Protein AF-A0A5B2VB04-F1 (afdb_monomer_lite)

Secondary structure (DSSP, 8-state):
--EEEHHHHHH-HHHHHHHHHTT--EEEE-TTS-EEEE--HHHHHHHHHHHHHH-----TT------------

Organism: NCBI:txid1638099

Foldseek 3Di:
DDEAEVVRCVVCVPVVVVCQVVADWYWYQYPVRDIDIRHDPVVVVVVVVVVVVPCPPPPPVPPPPPPDPPPDD

InterPro domains:
  IPR006442 Type II toxin-antitoxin system, antitoxin Phd/YefM [PF02604] (1-57)
  IPR036165 YefM-like superfamily [SSF143120] (1-50)

Sequence (73 aa):
MRAWSFSEAEADPDRIMDAALSGGQQRIVTRDGRVVIMVSEGEFQSAQASRKASASPIDRTARPSRPAPSQSE

pLDDT: mean 80.34, std 14.93, range [48.38, 96.0]

Structure (mmCIF, N/CA/C/O backbone):
data_AF-A0A5B2VB04-F1
#
_entry.id   AF-A0A5B2VB04-F1
#
loop_
_atom_site.group_PDB
_atom_site.id
_atom_site.type_symbol
_atom_site.label_atom_id
_atom_site.label_alt_id
_atom_site.label_comp_id
_atom_site.label_asym_id
_atom_site.label_entity_id
_atom_site.label_seq_id
_atom_site.pdbx_PDB_ins_code
_atom_site.Cartn_x
_atom_site.Cartn_y
_atom_site.Cartn_z
_atom_site.occupancy
_atom_site.B_iso_or_equiv
_atom_site.auth_seq_id
_atom_site.auth_comp_id
_atom_site.auth_asym_id
_atom_site.auth_atom_id
_atom_site.pdbx_PDB_model_num
ATOM 1 N N . MET A 1 1 ? -7.563 5.554 -7.917 1.00 65.50 1 MET A N 1
ATOM 2 C CA . MET A 1 1 ? -6.575 4.682 -7.246 1.00 65.50 1 MET A CA 1
ATOM 3 C C . MET A 1 1 ? -6.309 3.490 -8.156 1.00 65.50 1 MET A C 1
ATOM 5 O O . MET A 1 1 ? -7.262 2.792 -8.486 1.00 65.50 1 MET A O 1
ATOM 9 N N . ARG A 1 2 ? -5.075 3.318 -8.645 1.00 75.25 2 ARG A N 1
ATOM 10 C CA . ARG A 1 2 ? -4.697 2.196 -9.524 1.00 75.25 2 ARG A CA 1
ATOM 11 C C . ARG A 1 2 ? -4.482 0.941 -8.672 1.00 75.25 2 ARG A C 1
ATOM 13 O O . ARG A 1 2 ? -3.932 1.042 -7.578 1.00 75.25 2 ARG A O 1
ATOM 20 N N . ALA A 1 3 ? -4.948 -0.208 -9.156 1.00 87.94 3 ALA A N 1
ATOM 21 C CA . ALA A 1 3 ? -4.692 -1.501 -8.532 1.00 87.94 3 ALA A CA 1
ATOM 22 C C . ALA A 1 3 ? -3.606 -2.247 -9.314 1.00 87.94 3 ALA A C 1
ATOM 24 O O . ALA A 1 3 ? -3.629 -2.247 -10.543 1.00 87.94 3 ALA A O 1
ATOM 25 N N . TRP A 1 4 ? -2.687 -2.865 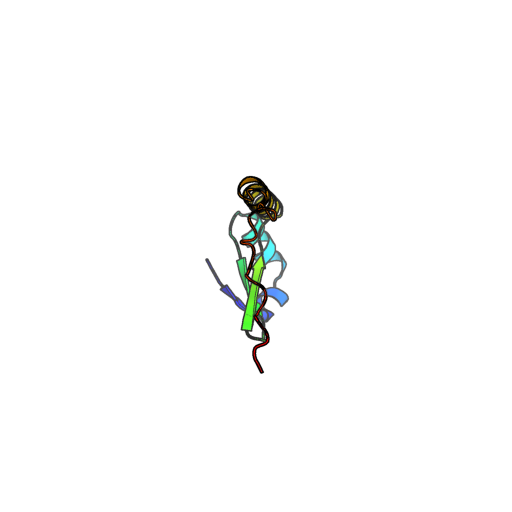-8.585 1.00 91.75 4 TRP A N 1
ATOM 26 C CA . TRP A 1 4 ? -1.601 -3.699 -9.083 1.00 91.75 4 TRP A CA 1
ATOM 27 C C . TRP A 1 4 ? -1.871 -5.139 -8.662 1.00 91.75 4 TRP A C 1
ATOM 29 O O . TRP A 1 4 ? -2.332 -5.381 -7.545 1.00 91.75 4 TRP A O 1
ATOM 39 N N . SER A 1 5 ? -1.584 -6.111 -9.515 1.00 94.75 5 SER A N 1
ATOM 40 C CA . SER A 1 5 ? -1.444 -7.491 -9.057 1.00 94.75 5 SER A CA 1
ATOM 41 C C . SER A 1 5 ? -0.153 -7.642 -8.251 1.00 94.75 5 SER A C 1
ATOM 43 O O . SER A 1 5 ? 0.811 -6.900 -8.439 1.00 94.75 5 SER A O 1
ATOM 45 N N . PHE A 1 6 ? -0.103 -8.632 -7.362 1.00 93.69 6 PHE A N 1
ATOM 46 C CA . PHE A 1 6 ? 1.115 -8.932 -6.611 1.00 93.69 6 PHE A CA 1
ATOM 47 C C . PHE A 1 6 ? 2.305 -9.249 -7.521 1.00 93.69 6 PHE A C 1
ATOM 49 O O . PHE A 1 6 ? 3.416 -8.842 -7.222 1.00 93.69 6 PHE A O 1
ATOM 56 N N . SER A 1 7 ? 2.080 -9.910 -8.660 1.00 93.75 7 SER A N 1
ATOM 57 C CA . SER A 1 7 ? 3.162 -10.214 -9.600 1.00 93.75 7 SER A CA 1
ATOM 58 C C . SER A 1 7 ? 3.674 -8.982 -10.350 1.00 93.75 7 SER A C 1
ATOM 6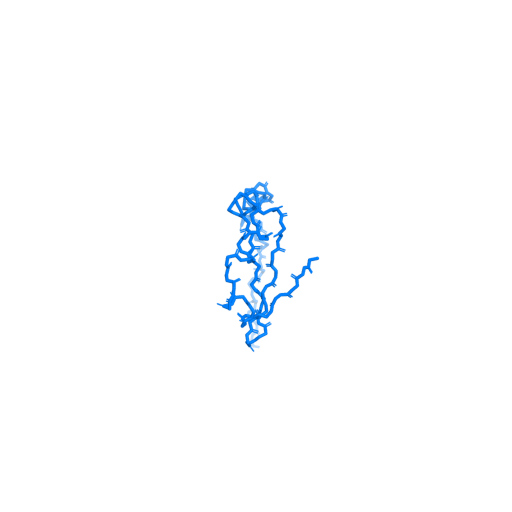0 O O . SER A 1 7 ? 4.867 -8.902 -10.609 1.00 93.75 7 SER A O 1
ATOM 62 N N . GLU A 1 8 ? 2.825 -7.993 -10.647 1.00 92.81 8 GLU A N 1
ATOM 63 C CA . GLU A 1 8 ? 3.298 -6.696 -11.160 1.00 92.81 8 GLU A CA 1
ATOM 64 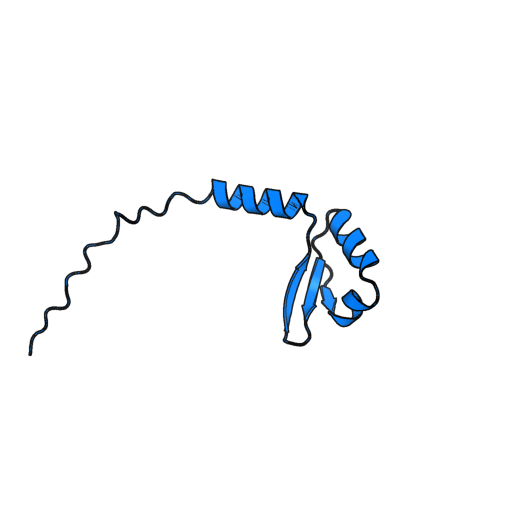C C . GLU A 1 8 ? 4.094 -5.931 -10.099 1.00 92.81 8 GLU A C 1
ATOM 66 O O . GLU A 1 8 ? 5.102 -5.310 -10.418 1.00 92.81 8 GLU A O 1
ATOM 71 N N . ALA A 1 9 ? 3.655 -6.005 -8.841 1.00 91.94 9 ALA A N 1
ATOM 72 C CA . ALA A 1 9 ? 4.337 -5.377 -7.717 1.00 91.94 9 ALA A CA 1
ATOM 73 C C . ALA A 1 9 ? 5.700 -5.994 -7.401 1.00 91.94 9 ALA A C 1
ATOM 75 O O . ALA A 1 9 ? 6.624 -5.290 -7.011 1.00 91.94 9 ALA A O 1
ATOM 76 N N . GLU A 1 10 ? 5.817 -7.305 -7.576 1.00 93.06 10 GLU A N 1
ATOM 77 C CA . GLU A 1 10 ? 7.060 -8.050 -7.398 1.00 93.06 10 GLU A CA 1
ATOM 78 C C . GLU A 1 10 ? 8.046 -7.803 -8.547 1.00 93.06 10 GLU A C 1
ATOM 80 O O . GLU A 1 10 ? 9.252 -7.765 -8.321 1.00 93.06 10 GLU A O 1
ATOM 85 N N . ALA A 1 11 ? 7.544 -7.607 -9.771 1.00 96.00 11 ALA A N 1
ATOM 86 C CA . ALA A 1 11 ? 8.379 -7.366 -10.944 1.00 96.00 11 ALA A CA 1
ATOM 87 C C . ALA A 1 11 ? 9.049 -5.981 -10.940 1.00 96.00 11 ALA A C 1
ATOM 89 O O . ALA A 1 11 ? 10.131 -5.835 -11.505 1.00 96.00 11 ALA A O 1
ATOM 90 N N . ASP A 1 12 ? 8.408 -4.976 -10.337 1.00 94.75 12 ASP A N 1
ATOM 91 C CA . ASP A 1 12 ? 8.904 -3.596 -10.285 1.00 94.75 12 ASP A CA 1
ATOM 92 C C . ASP A 1 12 ? 8.487 -2.912 -8.964 1.00 94.75 12 ASP A C 1
ATOM 94 O O . ASP A 1 12 ? 7.532 -2.122 -8.926 1.00 94.75 12 ASP A O 1
ATOM 98 N N . PRO A 1 13 ? 9.156 -3.252 -7.846 1.00 91.69 13 PRO A N 1
ATOM 99 C CA . PRO A 1 13 ? 8.819 -2.710 -6.533 1.00 91.69 13 PRO A CA 1
ATOM 100 C C . PRO A 1 13 ? 9.111 -1.207 -6.429 1.00 91.69 13 PRO A C 1
ATOM 102 O O . PRO A 1 13 ? 8.356 -0.489 -5.770 1.00 91.69 13 PRO A O 1
ATOM 105 N N . ASP A 1 14 ? 10.152 -0.716 -7.108 1.00 93.94 14 ASP A N 1
ATOM 106 C CA . ASP A 1 14 ? 10.566 0.692 -7.075 1.00 93.94 14 ASP A CA 1
ATOM 107 C C . ASP A 1 14 ? 9.478 1.602 -7.643 1.00 93.94 14 ASP A C 1
ATOM 109 O O . ASP A 1 14 ? 9.094 2.588 -7.015 1.00 93.94 14 ASP A O 1
ATOM 113 N N . ARG A 1 15 ? 8.862 1.211 -8.763 1.00 90.94 15 ARG A N 1
ATOM 114 C CA . ARG A 1 15 ? 7.743 1.955 -9.348 1.00 90.94 15 ARG A CA 1
ATOM 115 C C . ARG A 1 15 ? 6.544 2.078 -8.410 1.00 90.94 15 ARG A C 1
ATOM 117 O O . ARG A 1 15 ? 5.832 3.086 -8.447 1.00 90.94 15 ARG A O 1
ATOM 124 N N . ILE A 1 16 ? 6.282 1.059 -7.594 1.00 90.12 16 ILE A N 1
ATOM 125 C CA . ILE A 1 16 ? 5.199 1.109 -6.606 1.00 90.12 16 ILE A CA 1
ATOM 126 C C . ILE A 1 16 ? 5.581 2.003 -5.431 1.00 90.12 16 ILE A C 1
ATOM 128 O O . ILE A 1 16 ? 4.736 2.774 -4.971 1.00 90.12 16 ILE A O 1
ATOM 132 N N . MET A 1 17 ? 6.835 1.946 -4.980 1.00 90.00 17 MET A N 1
ATOM 133 C CA . MET A 1 17 ? 7.341 2.833 -3.934 1.00 90.00 17 MET A CA 1
ATOM 134 C C . MET A 1 17 ? 7.303 4.299 -4.376 1.00 90.00 17 MET A C 1
ATOM 136 O O . MET A 1 17 ? 6.758 5.124 -3.649 1.00 90.00 17 MET A O 1
ATOM 140 N N . ASP A 1 18 ? 7.753 4.626 -5.586 1.00 91.44 18 ASP A N 1
ATOM 141 C CA . ASP A 1 18 ? 7.688 5.984 -6.142 1.00 91.44 18 ASP A CA 1
ATOM 142 C C . ASP A 1 18 ? 6.242 6.490 -6.252 1.00 91.44 18 ASP A C 1
ATOM 144 O O . ASP A 1 18 ? 5.920 7.636 -5.913 1.00 91.44 18 ASP A O 1
ATOM 148 N N . ALA A 1 19 ? 5.325 5.617 -6.675 1.00 87.56 19 ALA A N 1
ATOM 149 C CA . ALA A 1 19 ? 3.904 5.934 -6.730 1.00 87.56 19 ALA A CA 1
ATOM 150 C C . ALA A 1 19 ? 3.292 6.145 -5.327 1.00 87.56 19 ALA A C 1
ATOM 152 O O . ALA A 1 19 ? 2.380 6.959 -5.178 1.00 87.56 19 ALA A O 1
ATOM 153 N N . ALA A 1 20 ? 3.794 5.450 -4.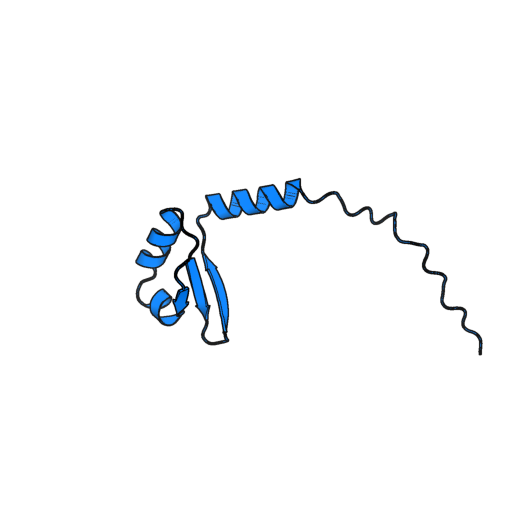300 1.00 88.06 20 ALA A N 1
ATOM 154 C CA . ALA A 1 20 ? 3.403 5.647 -2.903 1.00 88.06 20 ALA A CA 1
ATOM 155 C C . ALA A 1 20 ? 3.981 6.943 -2.304 1.00 88.06 20 ALA A C 1
ATOM 157 O O . ALA A 1 20 ? 3.276 7.680 -1.613 1.00 88.06 20 ALA A O 1
ATOM 158 N N . LEU A 1 21 ? 5.247 7.250 -2.596 1.00 87.19 21 LEU A N 1
ATOM 159 C CA . LEU A 1 21 ? 5.960 8.429 -2.095 1.00 87.19 21 LEU A CA 1
ATOM 160 C C . LEU A 1 21 ? 5.504 9.735 -2.758 1.00 87.19 21 LEU A C 1
ATOM 162 O O . LEU A 1 21 ? 5.514 10.778 -2.110 1.00 87.19 21 LEU A O 1
ATOM 166 N N . SER A 1 22 ? 5.031 9.686 -4.006 1.00 86.75 22 SER A N 1
ATOM 167 C CA . SER A 1 22 ? 4.419 10.837 -4.699 1.00 86.75 22 SER A CA 1
ATOM 168 C C . SER A 1 22 ? 3.034 11.236 -4.156 1.00 86.75 22 SER A C 1
ATOM 170 O O . SER A 1 22 ? 2.385 12.124 -4.710 1.00 86.75 22 SER A O 1
ATOM 172 N N . GLY A 1 23 ? 2.592 10.621 -3.052 1.00 74.12 23 GLY A N 1
ATOM 173 C CA . GLY A 1 23 ? 1.370 10.981 -2.329 1.00 74.12 23 GLY A CA 1
ATOM 174 C C . GLY A 1 23 ? 0.130 10.200 -2.762 1.00 74.12 23 GLY A C 1
ATOM 175 O O . GLY A 1 23 ? -0.991 10.626 -2.491 1.00 74.12 23 GLY A O 1
ATOM 176 N N . GLY A 1 24 ? 0.301 9.079 -3.469 1.00 82.88 24 GLY A N 1
ATOM 177 C CA . GLY A 1 24 ? -0.801 8.215 -3.881 1.00 82.88 24 GLY A CA 1
ATOM 178 C C . GLY A 1 24 ? -0.803 6.880 -3.143 1.00 82.88 24 GLY A C 1
ATOM 179 O O . GLY A 1 24 ? 0.139 6.109 -3.265 1.00 82.88 24 GLY A O 1
ATOM 180 N N . GLN A 1 25 ? -1.903 6.520 -2.479 1.00 89.75 25 GLN A N 1
ATOM 181 C CA . GLN A 1 25 ? -2.062 5.158 -1.950 1.00 89.75 25 GLN A CA 1
ATOM 182 C C . GLN A 1 25 ? -2.071 4.132 -3.095 1.00 89.75 25 GLN A C 1
ATOM 184 O O . GLN A 1 25 ? -2.822 4.281 -4.068 1.00 89.75 25 GLN A O 1
ATOM 189 N N . GLN A 1 26 ? -1.278 3.069 -2.961 1.00 92.94 26 GLN A N 1
ATOM 190 C CA . GLN A 1 26 ? -1.198 1.985 -3.938 1.00 92.94 26 GLN A CA 1
ATOM 191 C C . GLN A 1 26 ? -1.941 0.757 -3.429 1.00 92.94 26 GLN A C 1
ATOM 193 O O . GLN A 1 26 ? -1.729 0.295 -2.309 1.00 92.94 26 GLN A O 1
ATOM 198 N N . ARG A 1 27 ? -2.814 0.204 -4.270 1.00 94.31 27 ARG A N 1
ATOM 199 C CA . ARG A 1 27 ? -3.561 -1.012 -3.956 1.00 94.31 27 ARG A CA 1
ATOM 200 C C . ARG A 1 27 ? -2.906 -2.199 -4.649 1.00 94.31 27 ARG A C 1
ATOM 202 O O . ARG A 1 27 ? -2.831 -2.206 -5.871 1.00 94.31 27 ARG A O 1
ATOM 209 N N . ILE A 1 28 ? -2.500 -3.209 -3.892 1.00 94.88 28 ILE A N 1
ATOM 210 C CA . ILE A 1 28 ? -1.914 -4.448 -4.410 1.00 94.88 28 ILE A CA 1
ATOM 211 C C . ILE A 1 28 ? -2.868 -5.600 -4.094 1.00 94.88 28 ILE A C 1
ATOM 213 O O . ILE A 1 28 ? -3.262 -5.794 -2.945 1.00 94.88 28 ILE A O 1
ATOM 217 N N . VAL A 1 29 ? -3.267 -6.353 -5.114 1.00 94.75 29 VAL A N 1
ATOM 218 C CA . VAL A 1 29 ? -4.131 -7.530 -4.992 1.00 94.75 29 VAL A CA 1
ATOM 219 C C . VAL A 1 29 ? -3.256 -8.777 -4.992 1.00 94.75 29 VAL A C 1
ATOM 221 O O . VAL A 1 29 ? -2.539 -9.052 -5.956 1.00 94.75 29 VAL A O 1
ATOM 224 N N . THR A 1 30 ? -3.296 -9.526 -3.899 1.00 93.25 30 THR A N 1
ATOM 225 C CA . THR A 1 30 ? -2.536 -10.766 -3.732 1.00 93.25 30 THR A CA 1
ATOM 226 C C . THR A 1 30 ? -3.204 -11.937 -4.450 1.00 93.25 30 THR A C 1
ATOM 228 O O . THR A 1 30 ? -4.376 -11.884 -4.825 1.00 93.25 30 THR A O 1
ATOM 231 N N . ARG A 1 31 ? -2.452 -13.029 -4.645 1.00 90.56 31 ARG A N 1
ATOM 232 C CA . ARG A 1 31 ? -2.943 -14.237 -5.334 1.00 90.56 31 ARG A CA 1
ATOM 233 C C . ARG A 1 31 ? -4.125 -14.906 -4.622 1.00 90.56 31 ARG A C 1
ATOM 235 O O . ARG A 1 31 ? -4.952 -15.517 -5.283 1.00 90.56 31 ARG A O 1
ATOM 242 N N . ASP A 1 32 ? -4.215 -14.770 -3.301 1.00 94.06 32 ASP A N 1
ATOM 243 C CA . ASP A 1 32 ? -5.322 -15.266 -2.471 1.00 94.06 32 ASP A CA 1
ATOM 244 C C . ASP A 1 32 ? -6.497 -14.271 -2.366 1.00 94.06 32 ASP A C 1
ATOM 246 O O . ASP A 1 32 ? -7.416 -14.473 -1.575 1.00 94.06 32 ASP A O 1
ATOM 250 N N . GLY A 1 33 ? -6.481 -13.189 -3.154 1.00 91.50 33 GLY A N 1
ATOM 251 C CA . GLY A 1 33 ? -7.557 -12.199 -3.216 1.00 91.50 33 GLY A CA 1
ATOM 252 C C . GLY A 1 33 ? -7.549 -11.174 -2.079 1.00 91.50 33 GLY A C 1
ATOM 253 O O . GLY A 1 33 ? -8.452 -10.336 -2.009 1.00 91.50 33 GLY A O 1
ATOM 254 N N . ARG A 1 34 ? -6.542 -11.194 -1.196 1.00 95.25 34 ARG A N 1
ATOM 255 C CA . ARG A 1 34 ? -6.354 -10.131 -0.202 1.00 95.25 34 ARG A CA 1
ATOM 256 C C . ARG A 1 34 ? -5.896 -8.848 -0.887 1.00 95.25 34 ARG A C 1
ATOM 258 O O . ARG A 1 34 ? -5.354 -8.831 -1.991 1.00 95.25 34 ARG A O 1
ATOM 265 N N . VAL A 1 35 ? -6.143 -7.740 -0.205 1.00 93.88 35 VAL A N 1
ATOM 266 C CA . VAL A 1 35 ? -5.759 -6.414 -0.672 1.00 93.88 35 VAL A CA 1
ATOM 267 C C . VAL A 1 35 ? -4.782 -5.826 0.327 1.00 93.88 35 VAL A C 1
ATOM 269 O O . VAL A 1 35 ? -5.123 -5.639 1.493 1.00 93.88 35 VAL A O 1
ATOM 272 N N . VAL A 1 36 ? -3.582 -5.520 -0.148 1.00 92.50 36 VAL A N 1
ATOM 273 C CA . VAL A 1 36 ? -2.573 -4.769 0.592 1.00 92.50 36 VAL A CA 1
ATOM 274 C C . VAL A 1 36 ? -2.624 -3.327 0.104 1.00 92.50 36 VAL A C 1
ATOM 276 O O . VAL A 1 36 ? -2.627 -3.071 -1.099 1.00 92.50 36 VAL A O 1
ATOM 279 N N . ILE A 1 37 ? -2.705 -2.382 1.036 1.00 92.06 37 ILE A N 1
ATOM 280 C CA . ILE A 1 37 ? -2.613 -0.953 0.737 1.00 92.06 37 ILE A CA 1
ATOM 281 C C . ILE A 1 37 ? -1.224 -0.496 1.168 1.00 92.06 37 ILE A C 1
ATOM 283 O O . ILE A 1 37 ? -0.867 -0.631 2.337 1.00 92.06 37 ILE A O 1
ATOM 287 N N . MET A 1 38 ? -0.456 0.030 0.223 1.00 91.94 38 MET A N 1
ATOM 288 C CA . MET A 1 38 ? 0.834 0.656 0.477 1.00 91.94 38 MET A CA 1
ATOM 289 C C . MET A 1 38 ? 0.659 2.174 0.456 1.00 91.94 38 MET A C 1
ATOM 291 O O . MET A 1 38 ? 0.002 2.721 -0.430 1.00 91.94 38 MET A O 1
ATOM 295 N N . VAL A 1 39 ? 1.226 2.839 1.455 1.00 91.19 39 VAL A N 1
ATOM 296 C CA . VAL A 1 39 ? 1.168 4.291 1.661 1.00 91.19 39 VAL A CA 1
ATOM 297 C C . VAL A 1 39 ? 2.542 4.787 2.090 1.00 91.19 39 VAL A C 1
ATOM 299 O O . VAL A 1 39 ? 3.373 3.984 2.523 1.00 91.19 39 VAL A O 1
ATOM 302 N N . SER A 1 40 ? 2.777 6.096 2.010 1.00 91.25 40 SER A N 1
ATOM 303 C CA . SER A 1 40 ? 3.984 6.672 2.608 1.00 91.25 40 SER A CA 1
ATOM 304 C C . SER A 1 40 ? 3.957 6.541 4.137 1.00 91.25 40 SER A C 1
ATOM 306 O O . SER A 1 40 ? 2.893 6.483 4.762 1.00 91.25 40 SER A O 1
ATOM 308 N N . GLU A 1 41 ? 5.132 6.529 4.768 1.00 91.56 41 GLU A N 1
ATOM 309 C CA . GLU A 1 41 ? 5.224 6.478 6.230 1.00 91.56 41 GLU A CA 1
ATOM 310 C C . GLU A 1 41 ? 4.495 7.661 6.889 1.00 91.56 41 GLU A C 1
ATOM 312 O O . GLU A 1 41 ? 3.769 7.472 7.866 1.00 91.56 41 GLU A O 1
ATOM 317 N N . GLY A 1 42 ? 4.620 8.863 6.316 1.00 90.19 42 GLY A N 1
ATOM 318 C CA . GLY A 1 42 ? 3.922 10.055 6.798 1.00 90.19 42 GLY A CA 1
ATOM 319 C C . GLY A 1 42 ? 2.402 9.881 6.788 1.00 90.19 42 GLY A C 1
ATOM 320 O O . GLY A 1 42 ? 1.750 10.132 7.801 1.00 90.19 42 GLY A O 1
ATOM 321 N N . GLU A 1 43 ? 1.836 9.361 5.694 1.00 89.38 43 GLU A N 1
ATOM 322 C CA . GLU A 1 43 ? 0.400 9.061 5.613 1.00 89.38 43 GLU A CA 1
ATOM 323 C C . GLU A 1 43 ? -0.032 8.007 6.638 1.00 89.38 43 GLU A C 1
ATOM 325 O O . GLU A 1 43 ? -1.080 8.153 7.274 1.00 89.38 43 GLU A O 1
ATOM 330 N N . PHE A 1 44 ? 0.776 6.960 6.838 1.00 90.62 44 PHE A N 1
ATOM 331 C CA . PHE A 1 44 ? 0.497 5.942 7.847 1.00 90.62 44 PHE A CA 1
ATOM 332 C C . PHE A 1 44 ? 0.474 6.539 9.260 1.00 90.62 44 PHE A C 1
ATOM 334 O O . PHE A 1 44 ? -0.471 6.297 10.018 1.00 90.62 44 PHE A O 1
ATOM 341 N N . GLN A 1 45 ? 1.473 7.352 9.612 1.00 90.50 45 GLN A N 1
ATOM 342 C CA . GLN A 1 45 ? 1.554 8.010 10.916 1.00 90.50 45 GLN A CA 1
ATOM 343 C C . GLN A 1 45 ? 0.390 8.989 11.131 1.00 90.50 45 GLN A C 1
ATOM 345 O O . GLN A 1 45 ? -0.240 8.959 12.192 1.00 90.50 45 GLN A O 1
ATOM 350 N N . SER A 1 46 ? 0.038 9.797 10.124 1.00 88.12 46 SER A N 1
ATOM 351 C CA . SER A 1 46 ? -1.125 10.689 10.180 1.00 88.12 46 SER A CA 1
ATOM 352 C C . SER A 1 46 ? -2.426 9.912 10.391 1.00 88.12 46 SER A C 1
ATOM 354 O O . SER A 1 46 ? -3.202 10.244 11.288 1.00 88.12 46 SER A O 1
ATOM 356 N N . ALA A 1 47 ? -2.643 8.826 9.642 1.00 86.69 47 ALA A N 1
ATOM 357 C CA . ALA A 1 47 ? -3.830 7.986 9.791 1.00 86.69 47 ALA A CA 1
ATOM 358 C C . ALA A 1 47 ? -3.915 7.327 11.181 1.00 86.69 47 ALA A C 1
ATOM 360 O O . ALA A 1 47 ? -5.000 7.230 11.761 1.00 86.69 47 ALA A O 1
ATOM 361 N N . GLN A 1 48 ? -2.782 6.896 11.745 1.00 86.50 48 GLN A N 1
ATOM 362 C CA . GLN A 1 48 ? -2.711 6.365 13.111 1.00 86.50 48 GLN A CA 1
ATOM 363 C C . GLN A 1 48 ? -3.016 7.437 14.165 1.00 86.50 48 GLN A C 1
ATOM 365 O O . GLN A 1 48 ? -3.766 7.179 15.111 1.00 86.50 48 GLN A O 1
ATOM 370 N N . ALA A 1 49 ? -2.474 8.646 14.002 1.00 83.56 49 ALA A N 1
ATOM 371 C CA . ALA A 1 49 ? -2.727 9.763 14.906 1.00 83.56 49 ALA A CA 1
ATOM 372 C C . ALA A 1 49 ? -4.217 10.144 14.924 1.00 83.56 49 ALA A C 1
ATOM 374 O O . ALA A 1 49 ? -4.800 10.289 16.000 1.00 83.56 49 ALA A O 1
ATOM 375 N N . SER A 1 50 ? -4.872 10.190 13.759 1.00 77.06 50 SER A N 1
ATOM 376 C CA . SER A 1 50 ? -6.317 10.440 13.654 1.00 77.06 50 SER A CA 1
ATOM 377 C C . SER A 1 50 ? -7.167 9.359 14.337 1.00 77.06 50 SER A C 1
ATOM 379 O O . SER A 1 50 ? -8.207 9.663 14.927 1.00 77.06 50 SER A O 1
ATOM 381 N N . ARG A 1 51 ? -6.725 8.092 14.321 1.00 72.75 51 ARG A N 1
ATOM 382 C CA . ARG A 1 51 ? -7.401 7.002 15.053 1.00 72.75 51 ARG A CA 1
ATOM 383 C C . ARG A 1 51 ? -7.262 7.154 16.563 1.00 72.75 51 ARG A C 1
ATOM 385 O O . ARG A 1 51 ? -8.240 6.976 17.279 1.00 72.75 51 ARG A O 1
ATOM 392 N N . LYS A 1 52 ? -6.075 7.520 17.053 1.00 66.69 52 LYS A N 1
ATOM 393 C CA . LYS A 1 52 ? -5.866 7.782 18.486 1.00 66.69 52 LYS A CA 1
ATOM 394 C C . LYS A 1 52 ? -6.656 8.997 18.973 1.00 66.69 52 LYS A C 1
ATOM 396 O O . LYS A 1 52 ? -7.164 8.966 20.084 1.00 66.69 52 LYS A O 1
ATOM 401 N N . ALA A 1 53 ? -6.795 10.029 18.143 1.00 58.09 53 ALA A N 1
ATOM 402 C CA . ALA A 1 53 ? -7.536 11.241 18.487 1.00 58.09 53 ALA A CA 1
ATOM 403 C C . ALA A 1 53 ? -9.067 11.051 18.498 1.00 58.09 53 ALA A C 1
ATOM 405 O O . ALA A 1 53 ? -9.759 11.749 19.231 1.00 58.09 53 ALA A O 1
ATOM 406 N N . SER A 1 54 ? -9.598 10.111 17.706 1.00 57.06 54 SER A N 1
ATOM 407 C CA . SER A 1 54 ? -11.040 9.804 17.649 1.00 57.06 54 SER A CA 1
ATOM 408 C C . SER A 1 54 ? -11.467 8.638 18.542 1.00 57.06 54 SER A C 1
ATOM 410 O O . SER A 1 54 ? -12.662 8.408 18.725 1.00 57.06 54 SER A O 1
ATOM 412 N N . ALA A 1 55 ? -10.513 7.915 19.132 1.00 54.91 55 ALA A N 1
ATOM 413 C CA . ALA A 1 55 ? -10.793 6.936 20.166 1.00 54.91 55 ALA A CA 1
ATOM 414 C C . ALA A 1 55 ? -11.143 7.666 21.471 1.00 54.91 55 ALA A C 1
ATOM 416 O O . ALA A 1 55 ? -10.306 7.804 22.364 1.00 54.91 55 ALA A O 1
ATOM 417 N N . SER A 1 56 ? -12.398 8.109 21.613 1.00 57.72 56 SER A N 1
ATOM 418 C CA . SER A 1 56 ? -12.970 8.252 22.953 1.00 57.72 56 SER A CA 1
ATOM 419 C C . SER A 1 56 ? -12.689 6.939 23.691 1.00 57.72 56 SER A C 1
ATOM 421 O O . SER A 1 56 ? -12.947 5.873 23.115 1.00 57.72 56 SER A O 1
ATOM 423 N N . PRO A 1 57 ? -12.118 6.968 24.910 1.00 62.69 57 PRO A N 1
ATOM 424 C CA . PRO A 1 57 ? -11.931 5.751 25.678 1.00 62.69 57 PRO A CA 1
ATOM 425 C C . PRO A 1 57 ? -13.300 5.088 25.755 1.00 62.69 57 PRO A C 1
ATOM 427 O O . PRO A 1 57 ? -14.248 5.706 26.235 1.00 62.69 57 PRO A O 1
ATOM 430 N N . ILE A 1 58 ? -13.434 3.877 25.212 1.00 64.62 58 ILE A N 1
ATOM 431 C CA . ILE A 1 58 ? -14.649 3.096 25.416 1.00 64.62 58 ILE A CA 1
ATOM 432 C C . ILE A 1 58 ? -14.789 2.986 26.929 1.00 64.62 58 ILE A C 1
ATOM 434 O O . ILE A 1 58 ? -13.965 2.332 27.576 1.00 64.62 58 ILE A O 1
ATOM 438 N N . ASP A 1 59 ? -15.794 3.660 27.481 1.00 53.44 59 ASP A N 1
ATOM 439 C CA . ASP A 1 59 ? -16.117 3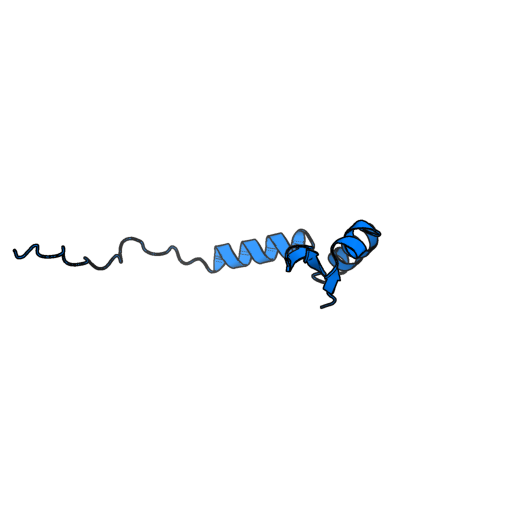.567 28.888 1.00 53.44 59 ASP A CA 1
ATOM 440 C C . ASP A 1 59 ? -16.614 2.144 29.158 1.00 53.44 59 ASP A C 1
ATOM 442 O O . ASP A 1 59 ? -17.789 1.809 29.008 1.00 53.44 59 ASP A O 1
ATOM 446 N N . ARG A 1 60 ? -15.674 1.265 29.523 1.00 55.78 60 ARG A N 1
ATOM 447 C CA . ARG A 1 60 ? -15.957 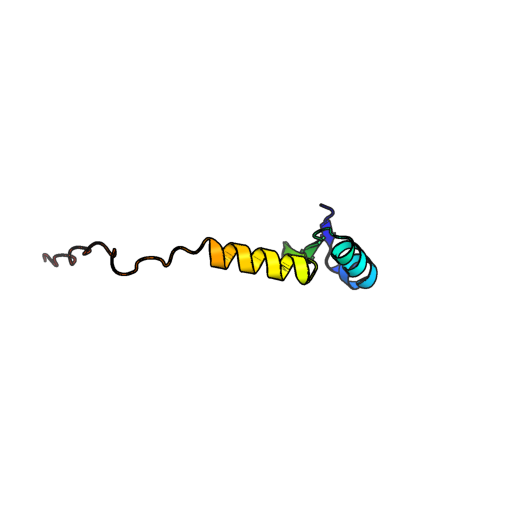-0.121 29.913 1.00 55.78 60 ARG A CA 1
ATOM 448 C C . ARG A 1 60 ? -16.801 -0.201 31.188 1.00 55.78 60 ARG A C 1
ATOM 450 O O . ARG A 1 60 ? -17.235 -1.302 31.522 1.00 55.78 60 ARG A O 1
ATOM 457 N N . THR A 1 61 ? -17.028 0.911 31.892 1.00 58.31 61 THR A N 1
ATOM 458 C CA . THR A 1 61 ? -17.894 0.958 33.076 1.00 58.31 61 THR A CA 1
ATOM 459 C C . THR A 1 61 ? -19.369 1.103 32.711 1.00 58.31 61 THR A C 1
ATOM 461 O O . THR A 1 61 ? -20.221 0.650 33.469 1.00 58.31 61 THR A O 1
ATOM 464 N N . ALA A 1 62 ? -19.688 1.555 31.493 1.00 53.34 62 ALA A N 1
ATOM 465 C CA . ALA A 1 62 ? -21.044 1.548 30.951 1.00 53.34 62 ALA A CA 1
ATOM 466 C C . ALA A 1 62 ? -21.479 0.159 30.445 1.00 53.34 62 ALA A C 1
ATOM 468 O O . ALA A 1 62 ? -22.320 0.060 29.551 1.00 53.34 62 ALA A O 1
ATOM 469 N N . ARG A 1 63 ? -20.910 -0.936 30.979 1.00 62.19 63 ARG A N 1
ATOM 470 C CA . ARG A 1 63 ? -21.437 -2.280 30.726 1.00 62.19 63 ARG A CA 1
ATOM 471 C C . ARG A 1 63 ? -22.820 -2.311 31.383 1.00 62.19 63 ARG A C 1
ATOM 473 O O . ARG A 1 63 ? -22.876 -2.260 32.612 1.00 62.19 63 ARG A O 1
ATOM 480 N N . PRO A 1 64 ? -23.925 -2.392 30.617 1.00 57.19 64 PRO A N 1
ATOM 481 C CA . PRO A 1 64 ? -25.228 -2.613 31.215 1.00 57.19 64 PRO A CA 1
ATOM 482 C C . PRO A 1 64 ? -25.087 -3.869 32.065 1.00 57.19 64 PRO A C 1
ATOM 484 O O . PRO A 1 64 ? -24.513 -4.861 31.597 1.00 57.19 64 PRO A O 1
ATOM 487 N N . SER A 1 65 ? -25.529 -3.811 33.315 1.00 60.03 65 SER A N 1
ATOM 488 C CA . SER A 1 65 ? -25.704 -4.972 34.175 1.00 60.03 65 SER A CA 1
ATOM 489 C C . SER A 1 65 ? -26.614 -5.947 33.434 1.00 60.03 65 SER A C 1
ATOM 491 O O . SER A 1 65 ? -27.834 -5.882 33.533 1.00 60.03 65 SER A O 1
ATOM 493 N N . ARG A 1 66 ? -26.025 -6.811 32.599 1.00 64.94 66 ARG A N 1
ATOM 494 C CA . ARG A 1 66 ? -26.746 -7.887 31.932 1.00 64.94 66 ARG A CA 1
ATOM 495 C C . ARG A 1 66 ? -27.358 -8.692 33.077 1.00 64.94 66 ARG A C 1
ATOM 497 O O . ARG A 1 66 ? -26.578 -9.216 33.876 1.00 64.94 66 ARG A O 1
ATOM 504 N N . PRO A 1 67 ? -28.695 -8.749 33.217 1.00 61.12 67 PRO A N 1
ATOM 505 C CA . PRO A 1 67 ? -29.293 -9.581 34.243 1.00 61.12 67 PRO A CA 1
ATOM 506 C C . PRO A 1 67 ? -28.764 -10.998 34.035 1.00 61.12 67 PRO A C 1
ATOM 508 O O . PRO A 1 67 ? -28.687 -11.484 32.899 1.00 61.12 67 PRO A O 1
ATOM 511 N N . ALA A 1 68 ? -28.288 -11.607 35.122 1.00 68.19 68 ALA A N 1
ATOM 512 C CA . ALA A 1 68 ? -27.849 -12.990 35.103 1.00 68.19 68 ALA A CA 1
ATOM 513 C C . ALA A 1 68 ? -28.984 -13.837 34.505 1.00 68.19 68 ALA A C 1
ATOM 515 O O . ALA A 1 68 ? -30.145 -13.583 34.835 1.00 68.19 68 ALA A O 1
ATOM 516 N N . PRO A 1 69 ? -28.697 -14.796 33.609 1.00 62.19 69 PRO A N 1
ATOM 517 C CA . PRO A 1 69 ? -29.725 -15.724 33.172 1.00 62.19 69 PRO A CA 1
ATOM 518 C C . PRO A 1 69 ? -30.258 -16.442 34.415 1.00 62.19 69 PRO A C 1
ATOM 520 O O . PRO A 1 69 ? -29.523 -17.184 35.066 1.00 62.19 69 PRO A O 1
ATOM 523 N N . SER A 1 70 ? -31.514 -16.170 34.771 1.00 66.25 70 SER A N 1
ATOM 524 C CA . SER A 1 70 ? -32.252 -16.948 35.756 1.00 66.25 70 SER A CA 1
ATOM 525 C C . SER A 1 70 ? -32.327 -18.373 35.220 1.00 66.25 70 SER A C 1
ATOM 527 O O . SER A 1 70 ? -33.021 -18.633 34.240 1.00 66.25 70 SER A O 1
ATOM 529 N N . GLN A 1 71 ? -31.540 -19.274 35.806 1.00 52.81 71 GLN A N 1
ATOM 530 C CA . GLN A 1 71 ? -31.709 -20.706 35.605 1.00 52.81 71 GLN A CA 1
ATOM 531 C C . GLN A 1 71 ? -33.004 -21.102 36.311 1.00 52.81 71 GLN A C 1
ATOM 533 O O . GLN A 1 71 ? -33.019 -21.335 37.517 1.00 52.81 71 GLN A O 1
ATOM 538 N N . SER A 1 72 ? -34.095 -21.086 35.555 1.00 62.28 72 SER A N 1
ATOM 539 C CA . SER A 1 72 ? -35.318 -21.797 35.897 1.00 62.28 72 SER A CA 1
ATOM 540 C C . SER A 1 72 ? -35.315 -23.098 35.099 1.00 62.28 72 SER A C 1
ATOM 542 O O . SER A 1 72 ? -35.307 -23.044 33.873 1.00 62.28 72 SER A O 1
ATOM 544 N N . GLU A 1 73 ? -35.200 -24.184 35.870 1.00 48.38 73 GLU A N 1
ATOM 545 C CA . GLU A 1 73 ? -35.521 -25.610 35.646 1.00 48.38 73 GLU A CA 1
ATOM 546 C C . GLU A 1 73 ? -35.529 -26.183 34.221 1.00 48.38 73 GLU A C 1
ATOM 548 O O . GLU A 1 73 ? -36.397 -25.813 33.400 1.00 48.38 73 GLU A O 1
#

Radius of gyration: 21.64 Å; chains: 1; bounding box: 46×37×47 Å